Protein AF-A0A381TXN9-F1 (afdb_monomer_lite)

Foldseek 3Di:
DVVCCLVCLLVVCLVVVDPVSLCVNLVVLVVVLVCLVVVHPDVVNVVVVVVCVPDDDDDPVVVVVVCVVVVVVDDSVVVSVVSVVSSVVSVVCCVVPPRDD

InterPro domains:
  IPR021218 Protein of unknown function DUF2784 [PF10861] (2-97)

Structure (mmCIF, N/CA/C/O backbone):
data_AF-A0A381TXN9-F1
#
_entry.id   AF-A0A381TXN9-F1
#
loop_
_atom_site.group_PDB
_atom_site.id
_atom_site.type_symbol
_atom_site.label_atom_id
_atom_site.label_alt_id
_atom_site.label_comp_id
_atom_site.label_asym_id
_atom_site.label_entity_id
_atom_site.label_seq_id
_atom_site.pdbx_PDB_ins_code
_atom_site.Cartn_x
_atom_site.Cartn_y
_atom_site.Cartn_z
_atom_site.occupancy
_atom_site.B_iso_or_equiv
_atom_site.auth_seq_id
_atom_site.auth_comp_id
_atom_site.auth_asym_id
_atom_site.auth_atom_id
_atom_site.pdbx_PDB_model_num
ATOM 1 N N . MET A 1 1 ? 11.341 -2.466 3.323 1.00 54.06 1 MET A N 1
ATOM 2 C CA . MET A 1 1 ? 10.650 -2.207 4.615 1.00 54.06 1 MET A CA 1
ATOM 3 C C . MET A 1 1 ? 9.153 -1.921 4.446 1.00 54.06 1 MET A C 1
ATOM 5 O O . MET A 1 1 ? 8.384 -2.415 5.256 1.00 54.06 1 MET A O 1
ATOM 9 N N . ILE A 1 2 ? 8.707 -1.218 3.393 1.00 62.41 2 ILE A N 1
ATOM 10 C CA . ILE A 1 2 ? 7.273 -0.950 3.145 1.00 62.41 2 ILE A CA 1
ATOM 11 C C . ILE A 1 2 ? 6.445 -2.222 2.853 1.00 62.41 2 ILE A C 1
ATOM 13 O O . ILE A 1 2 ? 5.335 -2.356 3.352 1.00 62.41 2 ILE A O 1
ATOM 17 N N . VAL A 1 3 ? 6.982 -3.199 2.115 1.00 64.62 3 VAL A N 1
ATOM 18 C CA . VAL A 1 3 ? 6.261 -4.455 1.805 1.00 64.62 3 VAL A CA 1
ATOM 19 C C . VAL A 1 3 ? 5.874 -5.232 3.074 1.00 64.62 3 VAL A C 1
ATOM 21 O O . VAL A 1 3 ? 4.767 -5.756 3.180 1.00 64.62 3 VAL A O 1
ATOM 24 N N . LEU A 1 4 ? 6.751 -5.230 4.084 1.00 67.56 4 LEU A N 1
ATOM 25 C CA . LEU A 1 4 ? 6.479 -5.844 5.388 1.00 67.56 4 LEU A CA 1
ATOM 26 C C . LEU A 1 4 ? 5.298 -5.182 6.105 1.00 67.56 4 LEU A C 1
ATOM 28 O O . LEU A 1 4 ? 4.537 -5.879 6.765 1.00 67.56 4 LEU A O 1
ATOM 32 N N . PHE A 1 5 ? 5.105 -3.870 5.949 1.00 69.38 5 PHE A N 1
ATOM 33 C CA . PHE A 1 5 ? 3.949 -3.177 6.517 1.00 69.38 5 PHE A CA 1
ATOM 34 C C . PHE A 1 5 ? 2.630 -3.661 5.900 1.00 69.38 5 PHE A C 1
ATOM 36 O O . PHE A 1 5 ? 1.639 -3.784 6.612 1.00 69.38 5 PHE A O 1
ATOM 43 N N . PHE A 1 6 ? 2.607 -3.994 4.607 1.00 71.38 6 PHE A N 1
ATOM 44 C CA . PHE A 1 6 ? 1.398 -4.520 3.968 1.00 71.38 6 PHE A CA 1
ATOM 45 C C . PHE A 1 6 ? 1.101 -5.967 4.365 1.00 71.38 6 PHE A C 1
ATOM 47 O O . PHE A 1 6 ? -0.048 -6.292 4.640 1.00 71.38 6 PHE A O 1
ATOM 54 N N . ILE A 1 7 ? 2.125 -6.814 4.486 1.00 74.88 7 ILE A N 1
ATOM 55 C CA . ILE A 1 7 ? 1.937 -8.226 4.853 1.00 74.88 7 ILE A CA 1
ATOM 56 C C . ILE A 1 7 ? 1.669 -8.379 6.359 1.00 74.88 7 ILE A C 1
ATOM 58 O O . ILE A 1 7 ? 0.694 -9.007 6.767 1.00 74.88 7 ILE A O 1
ATOM 62 N N . ALA A 1 8 ? 2.520 -7.796 7.205 1.00 78.06 8 ALA A N 1
ATOM 63 C CA . ALA A 1 8 ? 2.437 -7.950 8.658 1.00 78.06 8 ALA A CA 1
ATOM 64 C C . ALA A 1 8 ? 1.460 -6.962 9.315 1.00 78.06 8 ALA A C 1
ATOM 66 O O . ALA A 1 8 ? 0.971 -7.222 10.417 1.00 78.06 8 ALA A O 1
ATOM 67 N N . GLY A 1 9 ? 1.142 -5.844 8.651 1.00 76.06 9 GLY A N 1
ATOM 68 C CA . GLY A 1 9 ? 0.234 -4.826 9.182 1.00 76.06 9 GLY A CA 1
ATOM 69 C C . GLY A 1 9 ? -1.172 -5.356 9.441 1.00 76.06 9 GLY A C 1
ATOM 70 O O . GLY A 1 9 ? -1.796 -4.952 10.416 1.00 76.06 9 GLY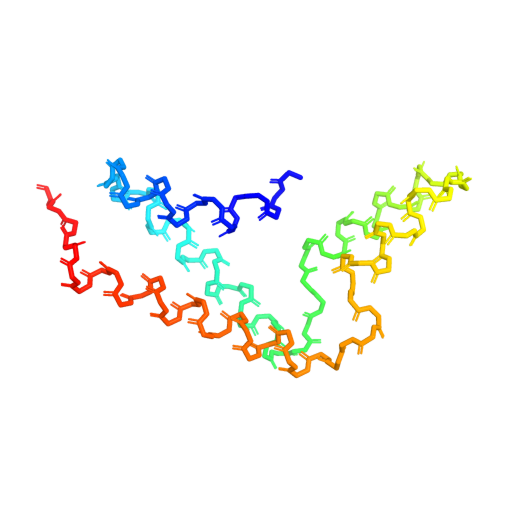 A O 1
ATOM 71 N N . PHE A 1 10 ? -1.650 -6.331 8.669 1.00 79.94 10 PHE A N 1
ATOM 72 C CA . PHE A 1 10 ? -2.945 -6.950 8.944 1.00 79.94 10 PHE A CA 1
ATOM 73 C C . PHE A 1 10 ? -2.971 -7.671 10.304 1.00 79.94 10 PHE A C 1
ATOM 75 O O . PHE A 1 10 ? -3.842 -7.406 11.133 1.00 79.94 10 PHE A O 1
ATOM 82 N N . PHE A 1 11 ? -1.978 -8.523 10.571 1.00 80.88 11 PHE A N 1
ATOM 83 C CA . PHE A 1 11 ? -1.884 -9.283 11.822 1.00 80.88 11 PHE A CA 1
ATOM 84 C C . PHE A 1 11 ? -1.674 -8.375 13.037 1.00 80.88 11 PHE A C 1
ATOM 86 O O . PHE A 1 11 ? -2.337 -8.542 14.062 1.00 80.88 11 PHE A O 1
ATOM 93 N N . ILE A 1 12 ? -0.797 -7.374 12.912 1.00 80.12 12 ILE A N 1
ATOM 94 C CA . ILE A 1 12 ? -0.530 -6.399 13.979 1.00 80.12 12 ILE A CA 1
ATOM 95 C C . ILE A 1 12 ? -1.772 -5.540 14.238 1.00 80.12 12 ILE A C 1
ATOM 97 O O . ILE A 1 12 ? -2.148 -5.325 15.389 1.00 80.12 12 ILE A O 1
ATOM 101 N N . GLY A 1 13 ? -2.448 -5.095 13.176 1.00 74.19 13 GLY A N 1
ATOM 102 C CA . GLY A 1 13 ? -3.677 -4.313 13.270 1.00 74.19 13 GLY A CA 1
ATOM 103 C C . GLY A 1 13 ? -4.811 -5.079 13.944 1.00 74.19 13 GLY A C 1
ATOM 104 O O . GLY A 1 13 ? -5.567 -4.480 14.704 1.00 74.19 13 GLY A O 1
ATOM 105 N N . LEU A 1 14 ? -4.896 -6.393 13.729 1.00 75.00 14 LEU A N 1
ATOM 106 C CA . LEU A 1 14 ? -5.871 -7.252 14.396 1.00 75.00 14 LEU A CA 1
ATOM 107 C C . LEU A 1 14 ? -5.500 -7.520 15.864 1.00 75.00 14 LEU A C 1
ATOM 109 O O . LEU A 1 14 ? -6.372 -7.466 16.724 1.00 75.00 14 LEU A O 1
ATOM 113 N N . SER A 1 15 ? -4.217 -7.748 16.168 1.00 79.62 15 SER A N 1
ATOM 114 C CA . SER A 1 15 ? -3.749 -8.046 17.531 1.00 79.62 15 SER A CA 1
ATOM 115 C C . SER A 1 15 ? -3.779 -6.835 18.466 1.00 79.62 15 SER A C 1
ATOM 117 O O . SER A 1 15 ? -4.109 -6.987 19.637 1.00 79.62 15 SER A O 1
ATOM 119 N N . TRP A 1 16 ? -3.401 -5.648 17.982 1.00 75.06 16 TRP A N 1
ATOM 120 C CA . TRP A 1 16 ? -3.362 -4.421 18.791 1.00 75.06 16 TRP A CA 1
ATOM 121 C C . TRP A 1 16 ? -4.675 -3.626 18.725 1.00 75.06 16 TRP A C 1
ATOM 123 O O . TRP A 1 16 ? -4.888 -2.731 19.539 1.00 75.06 16 TRP A O 1
ATOM 133 N N . ASN A 1 17 ? -5.529 -3.928 17.736 1.00 75.38 17 ASN A N 1
ATOM 134 C CA . ASN A 1 17 ? -6.827 -3.308 17.445 1.00 75.38 17 ASN A CA 1
ATOM 135 C C . ASN A 1 17 ? -6.862 -1.769 17.542 1.00 75.38 17 ASN A C 1
ATOM 137 O O . ASN A 1 17 ? -7.873 -1.175 17.914 1.00 75.38 17 ASN A O 1
ATOM 141 N N . GLN A 1 18 ? -5.757 -1.103 17.201 1.00 80.81 18 GLN A N 1
ATOM 142 C CA . GLN A 1 18 ? -5.676 0.353 17.246 1.00 80.81 18 GLN A CA 1
ATOM 143 C C . GLN A 1 18 ? -6.425 0.966 16.047 1.00 80.81 18 GLN A C 1
ATOM 145 O O . GLN A 1 18 ? -6.045 0.684 14.903 1.00 80.81 18 GLN A O 1
ATOM 150 N N . PRO A 1 19 ? -7.441 1.833 16.267 1.00 79.62 19 PRO A N 1
ATOM 151 C CA . PRO A 1 19 ? -8.262 2.425 15.205 1.00 79.62 19 PRO A CA 1
ATOM 152 C C . PRO A 1 19 ? -7.420 3.071 14.111 1.00 79.62 19 PRO A C 1
ATOM 154 O O . PRO A 1 19 ? -7.546 2.735 12.935 1.00 79.62 19 PRO A O 1
ATOM 157 N N . MET A 1 20 ? -6.530 3.979 14.519 1.00 82.75 20 MET A N 1
ATOM 158 C CA . MET A 1 20 ? -5.701 4.762 13.605 1.00 82.75 20 MET A CA 1
ATOM 159 C C . MET A 1 20 ? -4.853 3.867 12.705 1.00 82.75 20 MET A C 1
ATOM 161 O O . MET A 1 20 ? -4.807 4.073 11.496 1.00 82.75 20 MET A O 1
ATOM 165 N N . PHE A 1 21 ? -4.232 2.835 13.277 1.00 81.69 21 PHE A N 1
ATOM 166 C CA . PHE A 1 21 ? -3.376 1.926 12.525 1.00 81.69 21 PHE A CA 1
ATOM 167 C C . PHE A 1 21 ? -4.167 1.144 11.471 1.00 81.69 21 PHE A C 1
ATOM 169 O O . PHE A 1 21 ? -3.733 1.047 10.325 1.00 81.69 21 PHE A O 1
ATOM 176 N N . ARG A 1 22 ? -5.358 0.642 11.825 1.00 82.56 22 ARG A N 1
ATOM 177 C CA . ARG A 1 22 ? -6.217 -0.099 10.890 1.00 82.56 22 ARG A CA 1
ATOM 178 C C . ARG A 1 22 ? -6.723 0.787 9.754 1.00 82.56 22 ARG A C 1
ATOM 180 O O . ARG A 1 22 ? -6.696 0.344 8.609 1.00 82.56 22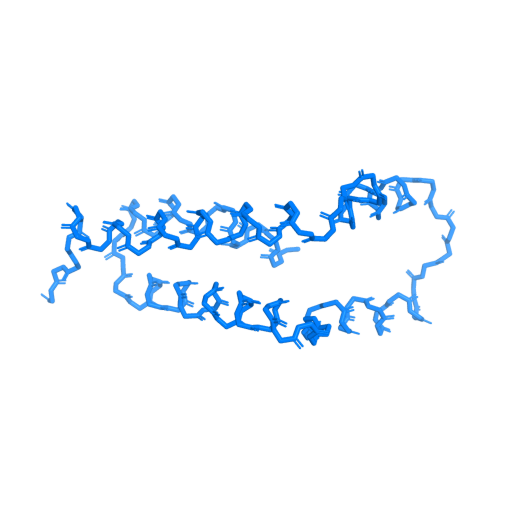 ARG A O 1
ATOM 187 N N . TYR A 1 23 ? -7.130 2.027 10.036 1.00 84.75 23 TYR A N 1
ATOM 188 C CA . TYR A 1 23 ? -7.553 2.967 8.991 1.00 84.75 23 TYR A CA 1
ATOM 189 C C . TYR A 1 23 ? -6.403 3.369 8.068 1.00 84.75 23 TYR A C 1
ATOM 191 O O . TYR A 1 23 ? -6.578 3.356 6.853 1.00 84.75 23 TYR A O 1
ATOM 199 N N . ILE A 1 24 ? -5.221 3.672 8.617 1.00 86.00 24 ILE A N 1
ATOM 200 C CA . ILE A 1 24 ? -4.039 4.017 7.815 1.00 86.00 24 ILE A CA 1
ATOM 201 C C . ILE A 1 24 ? -3.634 2.833 6.933 1.00 86.00 24 ILE A C 1
ATOM 203 O O . ILE A 1 24 ? -3.409 3.011 5.737 1.00 86.00 24 ILE A O 1
ATOM 207 N N . HIS A 1 25 ? -3.585 1.62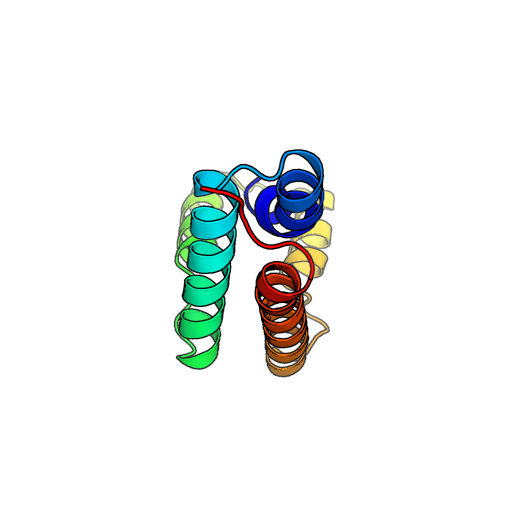2 7.489 1.00 85.25 25 HIS A N 1
ATOM 208 C CA . HIS A 1 25 ? -3.254 0.412 6.740 1.00 85.25 25 HIS A CA 1
ATOM 209 C C . HIS A 1 25 ? -4.263 0.137 5.615 1.00 85.25 25 HIS A C 1
ATOM 211 O O . HIS A 1 25 ? -3.865 -0.007 4.459 1.00 85.25 25 HIS A O 1
ATOM 217 N N . ALA A 1 26 ? -5.565 0.145 5.924 1.00 86.00 26 ALA A N 1
ATOM 218 C CA . ALA A 1 26 ? -6.621 -0.074 4.937 1.00 86.00 26 ALA A CA 1
ATOM 219 C C . ALA A 1 26 ? -6.652 1.022 3.858 1.00 86.00 26 ALA A C 1
ATOM 221 O O . ALA A 1 26 ? -6.779 0.711 2.676 1.00 86.00 26 ALA A O 1
ATOM 222 N N . GLY A 1 27 ? -6.480 2.291 4.239 1.00 86.50 27 GLY A N 1
ATOM 223 C CA . GLY A 1 27 ? -6.415 3.418 3.308 1.00 86.50 27 GLY A CA 1
ATOM 224 C C . GLY A 1 27 ? -5.208 3.335 2.375 1.00 86.50 27 GLY A C 1
ATOM 225 O O . GLY A 1 27 ? -5.341 3.541 1.171 1.00 86.50 27 GLY A O 1
ATOM 226 N N . SER A 1 28 ? -4.046 2.952 2.908 1.00 83.19 28 SER A N 1
ATOM 227 C CA . SER A 1 28 ? -2.824 2.767 2.118 1.00 83.19 28 SER A CA 1
ATOM 228 C C . SER A 1 28 ? -2.983 1.622 1.116 1.00 83.19 28 SER A C 1
ATOM 230 O O . SER A 1 28 ? -2.630 1.766 -0.053 1.00 83.19 28 SER A O 1
ATOM 232 N N . LEU A 1 29 ? -3.567 0.501 1.554 1.00 84.25 29 LEU A N 1
ATOM 233 C CA . LEU A 1 29 ? -3.831 -0.656 0.700 1.00 84.25 29 LEU A CA 1
ATOM 234 C C . LEU A 1 29 ? -4.869 -0.331 -0.386 1.00 84.25 29 LEU A C 1
ATOM 236 O O . LEU A 1 29 ? -4.680 -0.681 -1.550 1.00 84.25 29 LEU A O 1
ATOM 240 N N . GLY A 1 30 ? -5.930 0.401 -0.039 1.00 85.75 30 GLY A N 1
ATOM 241 C CA . GLY A 1 30 ? -6.928 0.881 -0.994 1.00 85.75 30 GLY A CA 1
ATOM 242 C C . GLY A 1 30 ? -6.339 1.834 -2.036 1.00 85.75 30 GLY A C 1
ATOM 243 O O . GLY A 1 30 ? -6.607 1.679 -3.225 1.00 85.75 30 GLY A O 1
ATOM 244 N N . GLY A 1 31 ? -5.476 2.765 -1.619 1.00 83.00 31 GLY A N 1
ATOM 245 C CA . GLY A 1 31 ? -4.775 3.678 -2.525 1.00 83.00 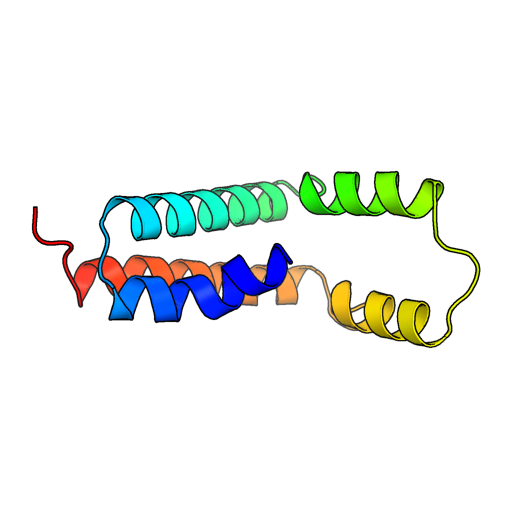31 GLY A CA 1
ATOM 246 C C . GLY A 1 31 ? -3.869 2.951 -3.521 1.00 83.00 31 GLY A C 1
ATOM 247 O O . GLY A 1 31 ? -3.920 3.233 -4.716 1.00 83.00 31 GLY A O 1
ATOM 248 N N . ILE A 1 32 ? -3.094 1.965 -3.058 1.00 79.56 32 ILE A N 1
ATOM 249 C CA . ILE A 1 32 ? -2.268 1.119 -3.936 1.00 79.56 32 ILE A CA 1
ATOM 250 C C . ILE A 1 32 ? -3.143 0.337 -4.913 1.00 79.56 32 ILE A C 1
ATOM 252 O O . ILE A 1 32 ? -2.862 0.322 -6.108 1.00 79.56 32 ILE A O 1
ATOM 256 N N . THR A 1 33 ? -4.237 -0.254 -4.431 1.00 82.31 33 THR A N 1
ATOM 257 C CA . THR A 1 33 ? -5.182 -0.994 -5.278 1.00 82.31 33 THR A CA 1
ATOM 258 C C . THR A 1 33 ? -5.747 -0.107 -6.386 1.00 82.31 33 THR A C 1
ATOM 260 O O . THR A 1 33 ? -5.782 -0.517 -7.544 1.00 82.31 33 THR A O 1
ATOM 263 N N . LEU A 1 34 ? -6.133 1.129 -6.057 1.00 81.62 34 LEU A N 1
ATOM 264 C CA . LEU A 1 34 ? -6.628 2.104 -7.027 1.00 81.62 34 LEU A CA 1
ATOM 265 C C . LEU A 1 34 ? -5.568 2.429 -8.089 1.00 81.62 34 LEU A C 1
ATOM 267 O O . LEU A 1 34 ? -5.871 2.421 -9.278 1.00 81.62 34 LEU A O 1
ATOM 271 N N . LEU A 1 35 ? -4.323 2.671 -7.675 1.00 77.50 35 LEU A N 1
ATOM 272 C CA . LEU A 1 35 ? -3.213 2.949 -8.592 1.00 77.50 35 LEU A CA 1
ATOM 273 C C . LEU A 1 35 ? -2.943 1.768 -9.536 1.00 77.50 35 LEU A C 1
ATOM 275 O O . LEU A 1 35 ? -2.776 1.976 -10.738 1.00 77.50 35 LEU A O 1
ATOM 279 N N . MET A 1 36 ? -2.996 0.535 -9.018 1.00 73.50 36 MET A N 1
ATOM 280 C CA . MET A 1 36 ? -2.858 -0.682 -9.824 1.00 73.50 36 MET A CA 1
ATOM 281 C C . MET A 1 36 ? -3.991 -0.830 -10.849 1.00 73.50 36 MET A C 1
ATOM 283 O O . MET A 1 36 ? -3.725 -1.174 -12.001 1.00 73.50 36 MET A O 1
ATOM 287 N N . ILE A 1 37 ? -5.240 -0.531 -10.465 1.00 75.06 37 ILE A N 1
ATOM 288 C CA . ILE A 1 37 ? -6.398 -0.528 -11.379 1.00 75.06 37 ILE A CA 1
ATOM 289 C C . ILE A 1 37 ? -6.226 0.536 -12.467 1.00 75.06 37 ILE A C 1
ATOM 291 O O . ILE A 1 37 ? -6.462 0.259 -13.641 1.00 75.06 37 ILE A O 1
ATOM 295 N N . LEU A 1 38 ? -5.764 1.732 -12.094 1.00 76.50 38 LEU A N 1
ATOM 296 C CA . LEU A 1 38 ? -5.499 2.835 -13.020 1.00 76.50 38 LEU A CA 1
ATOM 297 C C . LEU A 1 38 ? -4.271 2.592 -13.914 1.00 76.50 38 LEU A C 1
ATOM 299 O O . LEU A 1 38 ? -3.966 3.438 -14.751 1.00 76.50 38 LEU A O 1
ATOM 303 N N . ARG A 1 39 ? -3.569 1.455 -13.758 1.00 67.94 39 ARG A N 1
ATOM 304 C CA . ARG A 1 39 ? -2.307 1.127 -14.448 1.00 67.94 39 ARG A CA 1
ATOM 305 C C . ARG A 1 39 ? -1.234 2.212 -14.271 1.00 67.94 39 ARG A C 1
ATOM 307 O O . ARG A 1 39 ? -0.302 2.298 -15.068 1.00 67.94 39 ARG A O 1
ATOM 314 N N . ILE A 1 40 ? -1.352 3.025 -13.222 1.00 67.31 40 ILE A N 1
ATOM 315 C CA . ILE A 1 40 ? -0.365 4.041 -12.864 1.00 67.31 40 ILE A CA 1
ATOM 316 C C . ILE A 1 40 ? 0.721 3.331 -12.051 1.00 67.31 40 ILE A C 1
ATOM 318 O O . ILE A 1 40 ? 0.385 2.607 -11.109 1.00 67.31 40 ILE A O 1
ATOM 322 N N . PRO A 1 41 ? 2.014 3.509 -12.382 1.00 63.72 41 PRO A N 1
ATOM 323 C CA . PRO A 1 41 ? 3.082 2.928 -11.585 1.00 63.72 41 PRO A CA 1
ATOM 324 C C . PRO A 1 41 ? 2.960 3.426 -10.145 1.00 63.72 41 PRO A C 1
ATOM 326 O O . PRO A 1 41 ? 2.832 4.626 -9.895 1.00 63.72 41 PRO A O 1
ATOM 329 N N . CYS A 1 42 ? 2.970 2.496 -9.189 1.00 64.88 42 CYS A N 1
ATOM 330 C CA . CYS A 1 42 ? 2.867 2.844 -7.780 1.00 64.88 42 CYS A CA 1
ATOM 331 C C . CYS A 1 42 ? 3.983 3.845 -7.420 1.00 64.88 42 CYS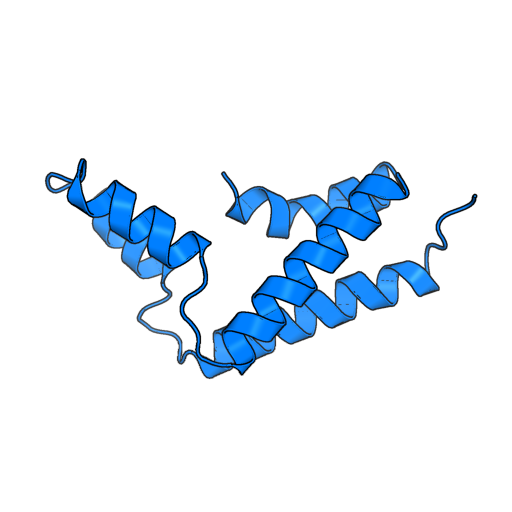 A C 1
ATOM 333 O O . CYS A 1 42 ? 5.126 3.659 -7.843 1.00 64.88 42 CYS A O 1
ATOM 335 N N . PRO A 1 43 ? 3.711 4.872 -6.594 1.00 59.75 43 PRO A N 1
ATOM 336 C CA . PRO A 1 43 ? 4.730 5.836 -6.176 1.00 59.75 43 PRO A CA 1
ATOM 337 C C . PRO A 1 43 ? 5.901 5.144 -5.468 1.00 59.75 43 PRO A C 1
ATOM 339 O O . PRO A 1 43 ? 7.025 5.627 -5.518 1.00 59.75 43 PRO A O 1
ATOM 342 N N . LEU A 1 44 ? 5.652 3.974 -4.867 1.00 62.03 44 LEU A N 1
ATOM 343 C CA . LEU A 1 44 ? 6.679 3.115 -4.288 1.00 62.03 44 LEU A CA 1
ATOM 344 C C . LEU A 1 44 ? 7.618 2.512 -5.343 1.00 62.03 44 LEU A C 1
ATOM 346 O O . LEU A 1 44 ? 8.821 2.475 -5.124 1.00 62.03 44 LEU A O 1
ATOM 350 N N . THR A 1 45 ? 7.078 2.093 -6.488 1.00 63.25 45 THR A N 1
ATOM 351 C CA . THR A 1 45 ? 7.857 1.595 -7.628 1.00 63.25 45 THR A CA 1
ATOM 352 C C . THR A 1 45 ? 8.695 2.716 -8.231 1.00 63.25 45 THR A C 1
ATOM 354 O O . THR A 1 45 ? 9.877 2.524 -8.473 1.00 63.25 45 THR A O 1
ATOM 357 N N . LEU A 1 46 ? 8.125 3.917 -8.384 1.00 63.56 46 LEU A N 1
ATOM 358 C CA . LEU A 1 46 ? 8.874 5.095 -8.838 1.00 63.56 46 LEU A CA 1
ATOM 359 C C . LEU A 1 46 ? 9.986 5.491 -7.855 1.00 63.56 46 LEU A C 1
ATOM 361 O O . LEU A 1 46 ? 11.071 5.880 -8.280 1.00 63.56 46 LEU A O 1
ATOM 365 N N . LEU A 1 47 ? 9.737 5.380 -6.548 1.00 61.62 47 LEU A N 1
ATOM 366 C CA . LEU A 1 47 ? 10.740 5.660 -5.524 1.00 61.62 47 LEU A CA 1
ATOM 367 C C . LEU A 1 47 ? 11.860 4.610 -5.520 1.00 61.62 47 LEU A C 1
ATOM 369 O O . LEU A 1 47 ? 13.030 4.976 -5.433 1.00 61.62 47 LEU A O 1
ATOM 373 N N . GLU A 1 48 ? 11.527 3.322 -5.640 1.00 62.75 48 GLU A N 1
ATOM 374 C CA . GLU A 1 48 ? 12.519 2.247 -5.785 1.00 62.75 48 GLU A CA 1
ATOM 375 C C . GLU A 1 48 ? 13.344 2.400 -7.065 1.00 62.75 48 GLU A C 1
ATOM 377 O O . GLU A 1 48 ? 14.561 2.250 -7.014 1.00 62.75 48 GLU A O 1
ATOM 382 N N . GLU A 1 49 ? 12.720 2.758 -8.188 1.00 64.19 49 GLU A N 1
ATOM 383 C CA . GLU A 1 49 ? 13.386 3.058 -9.461 1.00 64.19 49 GLU A CA 1
ATOM 384 C C . GLU A 1 49 ? 14.354 4.250 -9.318 1.00 64.19 49 GLU A C 1
ATOM 386 O O . GLU A 1 49 ? 15.501 4.196 -9.767 1.00 64.19 49 GLU A O 1
ATOM 391 N N . ALA A 1 50 ? 13.935 5.309 -8.617 1.00 63.44 50 ALA A N 1
ATOM 392 C CA . ALA A 1 50 ? 14.768 6.481 -8.350 1.00 63.44 50 ALA A CA 1
ATOM 393 C C . ALA A 1 50 ? 15.962 6.164 -7.429 1.00 63.44 50 ALA A C 1
ATOM 395 O O . ALA A 1 50 ? 17.068 6.649 -7.668 1.00 63.44 50 ALA A O 1
ATOM 396 N N . LEU A 1 51 ? 15.765 5.319 -6.409 1.00 60.78 51 LEU A N 1
ATOM 397 C CA . LEU A 1 51 ? 16.833 4.808 -5.539 1.00 60.78 51 LEU A CA 1
ATOM 398 C C . LEU A 1 51 ? 17.768 3.844 -6.293 1.00 60.78 51 LEU A C 1
ATOM 400 O O . LEU A 1 51 ? 18.978 3.850 -6.064 1.00 60.78 51 LEU A O 1
ATOM 404 N N . ARG A 1 52 ? 17.230 3.051 -7.231 1.00 59.03 52 ARG A N 1
ATOM 405 C CA . ARG A 1 52 ? 17.982 2.116 -8.082 1.00 59.03 52 ARG A CA 1
ATOM 406 C C . ARG A 1 52 ? 18.988 2.831 -8.973 1.00 59.03 52 ARG A C 1
ATOM 408 O O . ARG A 1 52 ? 20.118 2.364 -9.080 1.00 59.03 52 ARG A O 1
ATOM 415 N N . ASN A 1 53 ? 18.615 3.980 -9.535 1.00 56.16 53 ASN A N 1
ATOM 416 C CA . ASN A 1 53 ? 19.507 4.791 -10.370 1.00 56.16 53 ASN A CA 1
ATOM 417 C C . ASN A 1 53 ? 20.721 5.366 -9.618 1.00 56.16 53 ASN A C 1
ATOM 419 O O . ASN A 1 53 ? 21.640 5.860 -10.263 1.00 56.16 53 ASN A O 1
ATOM 423 N N . GLN A 1 54 ? 20.744 5.310 -8.282 1.00 54.94 54 GLN A N 1
ATOM 424 C CA . GLN A 1 54 ? 21.848 5.847 -7.482 1.00 54.94 54 GLN A CA 1
ATOM 425 C C . GLN A 1 54 ? 22.699 4.788 -6.764 1.00 54.94 54 GLN A C 1
ATOM 427 O O . GLN A 1 54 ? 23.764 5.135 -6.259 1.00 54.94 54 GLN A O 1
ATOM 432 N N . SER A 1 55 ? 22.280 3.518 -6.662 1.00 51.69 55 SER A N 1
ATOM 433 C CA . SER A 1 55 ? 22.990 2.536 -5.811 1.00 51.69 55 SER A CA 1
ATOM 434 C C . SER A 1 55 ? 22.706 1.062 -6.127 1.00 51.69 55 SER A C 1
ATOM 436 O O . SER A 1 55 ? 22.372 0.290 -5.230 1.00 51.69 55 SER A O 1
ATOM 438 N N . TYR A 1 56 ? 22.865 0.622 -7.377 1.00 53.38 56 TYR A N 1
ATOM 439 C CA . TYR A 1 56 ? 22.868 -0.817 -7.671 1.00 53.38 56 TYR A CA 1
ATOM 440 C C . TYR A 1 56 ? 23.975 -1.226 -8.646 1.00 53.38 56 TYR A C 1
ATOM 442 O O . TYR A 1 56 ? 23.736 -1.560 -9.802 1.00 53.38 56 TYR A O 1
ATOM 450 N N . GLU A 1 57 ? 25.204 -1.280 -8.134 1.00 46.03 57 GLU A N 1
ATOM 451 C CA . GLU A 1 57 ? 26.261 -2.096 -8.732 1.00 46.03 57 GLU A CA 1
ATOM 452 C C . GLU A 1 57 ? 26.006 -3.583 -8.403 1.00 46.03 57 GLU A C 1
ATOM 454 O O . GLU A 1 57 ? 26.309 -4.077 -7.321 1.00 46.03 57 GLU A O 1
ATOM 459 N N . GLY A 1 58 ? 25.358 -4.294 -9.331 1.00 50.84 58 GLY A N 1
ATOM 460 C CA . GLY A 1 58 ? 25.646 -5.700 -9.654 1.00 50.84 58 GLY A CA 1
ATOM 461 C C . GLY A 1 58 ? 25.719 -6.757 -8.537 1.00 50.84 58 GLY A C 1
ATOM 462 O O . GLY A 1 58 ? 26.659 -7.547 -8.526 1.00 50.84 58 GLY A O 1
ATOM 463 N N . SER A 1 59 ? 24.722 -6.873 -7.653 1.00 55.53 59 SER A N 1
ATOM 464 C CA . SER A 1 59 ? 24.603 -8.040 -6.757 1.00 55.53 59 SER A CA 1
ATOM 465 C C . SER A 1 59 ? 23.665 -9.108 -7.341 1.00 55.53 59 SER A C 1
ATOM 467 O O . SER A 1 59 ? 22.498 -8.843 -7.639 1.00 55.53 59 SER A O 1
ATOM 469 N N . PHE A 1 60 ? 24.153 -10.348 -7.476 1.00 51.34 60 PHE A N 1
ATOM 470 C CA . PHE A 1 60 ? 23.356 -11.514 -7.897 1.00 51.34 60 PHE A CA 1
ATOM 471 C C . PHE A 1 60 ? 22.097 -11.672 -7.031 1.00 51.34 60 PHE A C 1
ATOM 473 O O . PHE A 1 60 ? 21.000 -11.868 -7.551 1.00 51.34 60 PHE A O 1
ATOM 480 N N . LEU A 1 61 ? 22.227 -11.479 -5.715 1.00 50.41 61 LEU A N 1
ATOM 481 C CA . LEU A 1 61 ? 21.109 -11.543 -4.775 1.00 50.41 61 LEU A CA 1
ATOM 482 C C . LEU A 1 61 ? 20.062 -10.462 -5.065 1.00 50.41 61 LEU A C 1
ATOM 484 O O . LEU A 1 61 ? 18.871 -10.738 -5.008 1.00 50.41 61 LEU A O 1
ATOM 488 N N . ALA A 1 62 ? 20.496 -9.258 -5.437 1.00 54.84 62 ALA A N 1
ATOM 489 C CA . ALA A 1 62 ? 19.595 -8.176 -5.808 1.00 54.84 62 ALA A CA 1
ATOM 490 C C . ALA A 1 62 ? 18.835 -8.461 -7.104 1.00 54.84 62 ALA A C 1
ATOM 492 O O . ALA A 1 62 ? 17.665 -8.116 -7.211 1.00 54.84 62 ALA A O 1
ATOM 493 N N . THR A 1 63 ? 19.472 -9.137 -8.061 1.00 55.47 63 THR A N 1
ATOM 494 C CA . THR A 1 63 ? 18.837 -9.523 -9.330 1.00 55.47 63 THR A CA 1
ATOM 495 C C . THR A 1 63 ? 17.748 -10.572 -9.096 1.00 55.47 63 THR A C 1
ATOM 497 O O . THR A 1 63 ? 16.630 -10.422 -9.583 1.00 55.47 63 THR A O 1
ATOM 500 N N . TRP A 1 64 ? 18.025 -11.597 -8.283 1.00 54.09 64 TRP A N 1
ATOM 501 C CA . TRP A 1 64 ? 17.019 -12.595 -7.898 1.00 54.09 64 TRP A CA 1
ATOM 502 C C . TRP A 1 64 ? 15.916 -12.009 -7.021 1.00 54.09 64 TRP A C 1
ATOM 504 O O . TRP A 1 64 ? 14.745 -12.312 -7.227 1.00 54.09 64 TRP A O 1
ATOM 514 N N . LEU A 1 65 ? 16.270 -11.132 -6.082 1.00 54.41 65 LEU A N 1
ATOM 515 C CA . LEU A 1 65 ? 15.309 -10.448 -5.227 1.00 54.41 65 LEU A CA 1
ATOM 516 C C . LEU A 1 65 ? 14.389 -9.537 -6.043 1.00 54.41 65 LEU A C 1
ATOM 518 O O . LEU A 1 65 ? 13.194 -9.525 -5.790 1.00 54.41 65 LEU A O 1
ATOM 522 N N . ASN A 1 66 ? 14.918 -8.832 -7.044 1.00 56.62 66 ASN A N 1
ATOM 523 C CA . ASN A 1 66 ? 14.145 -8.008 -7.971 1.00 56.62 66 ASN A CA 1
ATOM 524 C C . ASN A 1 66 ? 13.197 -8.881 -8.809 1.00 56.62 66 ASN A C 1
ATOM 526 O O . ASN A 1 66 ? 11.996 -8.645 -8.846 1.00 56.62 66 ASN A O 1
ATOM 530 N N . ARG A 1 67 ? 13.698 -9.991 -9.352 1.00 58.25 67 ARG A N 1
ATOM 531 C CA . ARG A 1 67 ? 12.893 -10.951 -10.117 1.00 58.25 67 ARG A CA 1
ATOM 532 C C . ARG A 1 67 ? 11.746 -11.573 -9.314 1.00 58.25 67 ARG A C 1
ATOM 534 O O . ARG A 1 67 ? 10.678 -11.840 -9.860 1.00 58.25 67 ARG A O 1
ATOM 541 N N . ILE A 1 68 ? 11.968 -11.787 -8.017 1.00 58.62 68 ILE A N 1
ATOM 542 C CA . ILE A 1 68 ? 10.957 -12.257 -7.063 1.00 58.62 68 ILE A CA 1
ATOM 543 C C . ILE A 1 68 ? 10.004 -11.121 -6.661 1.00 58.62 68 ILE A C 1
ATOM 545 O O . ILE A 1 68 ? 8.802 -11.348 -6.607 1.00 58.62 68 ILE A O 1
ATOM 549 N N . LEU A 1 69 ? 10.509 -9.908 -6.407 1.00 57.81 69 LEU A N 1
ATOM 550 C CA . LEU A 1 69 ? 9.720 -8.735 -5.995 1.00 57.81 69 LEU A CA 1
ATOM 551 C C . LEU A 1 69 ? 8.769 -8.254 -7.087 1.00 57.81 69 LEU A C 1
ATOM 553 O O . LEU A 1 69 ? 7.609 -7.969 -6.809 1.00 57.81 69 LEU A O 1
ATOM 557 N N . TYR A 1 70 ? 9.258 -8.181 -8.321 1.00 58.06 70 TYR A N 1
ATOM 558 C CA . TYR A 1 70 ? 8.467 -7.791 -9.483 1.00 58.06 70 TYR A CA 1
ATOM 559 C C . TYR A 1 70 ? 7.700 -8.966 -10.075 1.00 58.06 70 TYR A C 1
ATOM 561 O O . TYR A 1 70 ? 6.980 -8.767 -11.049 1.00 58.06 70 TYR A O 1
ATOM 569 N N . LEU A 1 71 ? 7.856 -10.161 -9.480 1.00 58.56 71 LEU A N 1
ATOM 570 C CA . LEU A 1 71 ? 7.297 -11.423 -9.941 1.00 58.56 71 LEU A CA 1
ATOM 571 C C . LEU A 1 71 ? 7.286 -11.460 -11.472 1.00 58.56 71 LEU A C 1
ATOM 573 O O . LEU A 1 71 ? 6.227 -11.535 -12.077 1.00 58.56 71 LEU A O 1
ATOM 577 N N . GLU A 1 72 ? 8.457 -11.368 -12.105 1.00 55.34 72 GLU A N 1
ATOM 578 C CA . GLU A 1 72 ? 8.583 -11.247 -13.574 1.00 55.34 72 GLU A CA 1
ATOM 579 C C . GLU A 1 72 ? 7.862 -12.382 -14.337 1.00 55.34 72 GLU A C 1
ATOM 581 O O . GLU A 1 72 ? 7.553 -12.267 -15.518 1.00 55.34 72 GLU A O 1
ATOM 586 N N . TRP A 1 73 ? 7.593 -13.487 -13.636 1.00 52.38 73 TRP A N 1
ATOM 587 C CA . TRP A 1 73 ? 6.878 -14.676 -14.096 1.00 52.38 73 TRP A CA 1
ATOM 588 C C . TRP A 1 73 ? 5.351 -14.608 -13.924 1.00 52.38 73 TRP A C 1
ATOM 590 O O . TRP A 1 73 ? 4.643 -15.473 -14.434 1.00 52.38 73 TRP A O 1
ATOM 600 N N . PHE A 1 74 ? 4.838 -13.644 -13.160 1.00 56.34 74 PHE A N 1
ATOM 601 C CA . PHE A 1 74 ? 3.414 -13.443 -12.917 1.00 56.34 74 PHE A CA 1
ATOM 602 C C . PHE A 1 74 ? 2.875 -12.344 -13.817 1.00 56.34 74 PHE A C 1
ATOM 604 O O . PHE A 1 74 ? 3.399 -11.234 -13.880 1.00 56.34 74 PHE A O 1
ATOM 611 N N . ASP A 1 75 ? 1.743 -12.636 -14.445 1.00 66.81 75 ASP A N 1
ATOM 612 C CA . ASP A 1 75 ? 1.004 -11.616 -15.166 1.00 66.81 75 ASP A CA 1
ATOM 613 C C . ASP A 1 75 ? 0.507 -10.531 -14.179 1.00 66.81 75 ASP A C 1
ATOM 615 O O . ASP A 1 75 ? -0.009 -10.872 -13.104 1.00 66.81 75 ASP A O 1
ATOM 619 N N . PRO A 1 76 ? 0.612 -9.232 -14.522 1.00 66.31 76 PRO A N 1
ATOM 620 C CA . PRO A 1 76 ? 0.161 -8.124 -13.677 1.00 66.31 76 PRO A CA 1
ATOM 621 C C . PRO A 1 76 ? -1.284 -8.264 -13.177 1.00 66.31 76 PRO A C 1
ATOM 623 O O . PRO A 1 76 ? -1.621 -7.755 -12.105 1.00 66.31 76 PRO A O 1
ATOM 626 N N . LEU A 1 77 ? -2.145 -8.968 -13.923 1.00 71.00 77 LEU A N 1
ATOM 627 C CA . LEU A 1 77 ? -3.516 -9.263 -13.511 1.00 71.00 77 LEU A CA 1
ATOM 628 C C . LEU A 1 77 ? -3.570 -10.156 -12.271 1.00 71.00 77 LEU A C 1
ATOM 630 O O . LEU A 1 77 ? -4.410 -9.931 -11.406 1.00 71.00 77 LEU A O 1
ATOM 634 N N . HIS A 1 78 ? -2.675 -11.133 -12.137 1.00 75.25 78 HIS A N 1
ATOM 635 C CA . HIS A 1 78 ? -2.654 -12.019 -10.972 1.00 75.25 78 HIS A CA 1
ATOM 636 C C . HIS A 1 78 ? -2.238 -11.260 -9.714 1.00 75.25 78 HIS A C 1
ATOM 638 O O . HIS A 1 78 ? -2.845 -11.437 -8.659 1.00 75.25 78 HIS A O 1
ATOM 644 N N . VAL A 1 79 ? -1.255 -10.363 -9.832 1.00 75.50 79 VAL A N 1
ATOM 645 C CA . VAL A 1 79 ? -0.834 -9.498 -8.720 1.00 75.50 79 VAL A CA 1
ATOM 646 C C . VAL A 1 79 ? -1.982 -8.576 -8.303 1.00 75.50 79 VAL A C 1
ATOM 648 O O . VAL A 1 79 ? -2.252 -8.433 -7.111 1.00 75.50 79 VAL A O 1
ATOM 651 N N . LEU A 1 80 ? -2.718 -8.015 -9.270 1.00 79.94 80 LEU A N 1
ATOM 652 C CA . LEU A 1 80 ? -3.920 -7.229 -8.996 1.00 79.94 80 LEU A CA 1
ATOM 653 C C . LEU A 1 80 ? -4.997 -8.061 -8.284 1.00 79.94 80 LEU A C 1
ATOM 655 O O . LEU A 1 80 ? -5.537 -7.603 -7.282 1.00 79.94 80 LEU A O 1
ATOM 659 N N . ILE A 1 81 ? -5.288 -9.277 -8.759 1.00 81.69 81 ILE A N 1
ATOM 660 C CA . ILE A 1 81 ? -6.286 -10.174 -8.153 1.00 81.69 81 ILE A CA 1
ATOM 661 C C . ILE A 1 81 ? -5.918 -10.491 -6.701 1.00 81.69 81 ILE A C 1
ATOM 663 O O . ILE A 1 81 ? -6.762 -10.358 -5.817 1.00 81.69 81 ILE A O 1
ATOM 667 N N . VAL A 1 82 ? -4.663 -10.863 -6.435 1.00 84.12 82 VAL A N 1
ATOM 668 C CA . VAL A 1 82 ? -4.183 -11.161 -5.075 1.00 84.12 82 VAL A CA 1
ATOM 669 C C . VAL A 1 82 ? -4.276 -9.925 -4.183 1.00 84.12 82 VAL A C 1
ATOM 671 O O . VAL A 1 82 ? -4.747 -10.020 -3.050 1.00 84.12 82 VAL A O 1
ATOM 674 N N . ASN A 1 83 ? -3.890 -8.756 -4.693 1.00 84.19 83 ASN A N 1
ATOM 675 C CA . ASN A 1 83 ? -3.981 -7.504 -3.951 1.00 84.19 83 ASN A CA 1
ATOM 676 C C . ASN A 1 83 ? -5.443 -7.123 -3.633 1.00 84.19 83 ASN A C 1
ATOM 678 O O . ASN A 1 83 ? -5.745 -6.742 -2.504 1.00 84.19 83 ASN A O 1
ATOM 682 N N . VAL A 1 84 ? -6.369 -7.288 -4.584 1.00 85.69 84 VAL A N 1
ATOM 683 C CA . VAL A 1 84 ? -7.809 -7.061 -4.367 1.00 85.69 84 VAL A CA 1
ATOM 684 C C . VAL A 1 84 ? -8.375 -8.054 -3.351 1.00 85.69 84 VAL A C 1
ATOM 686 O O . VAL A 1 84 ? -9.091 -7.645 -2.440 1.00 85.69 84 VAL A O 1
ATOM 689 N N . LEU A 1 85 ? -8.028 -9.341 -3.449 1.00 88.44 85 LEU A N 1
ATOM 690 C CA . LEU A 1 85 ? -8.427 -10.357 -2.468 1.00 88.44 85 LEU A CA 1
ATOM 691 C C . LEU A 1 85 ? -7.946 -9.993 -1.061 1.00 88.44 85 LEU A C 1
ATOM 693 O O . LEU A 1 85 ? -8.715 -10.072 -0.102 1.00 88.44 85 LEU A O 1
ATOM 697 N N . PHE A 1 86 ? -6.698 -9.543 -0.940 1.00 86.38 86 PHE A N 1
ATOM 698 C CA . PHE A 1 86 ? -6.147 -9.101 0.333 1.00 86.38 86 PHE A CA 1
ATOM 699 C C . PHE A 1 86 ? -6.850 -7.840 0.853 1.00 86.38 86 PHE A C 1
ATOM 701 O O . PHE A 1 8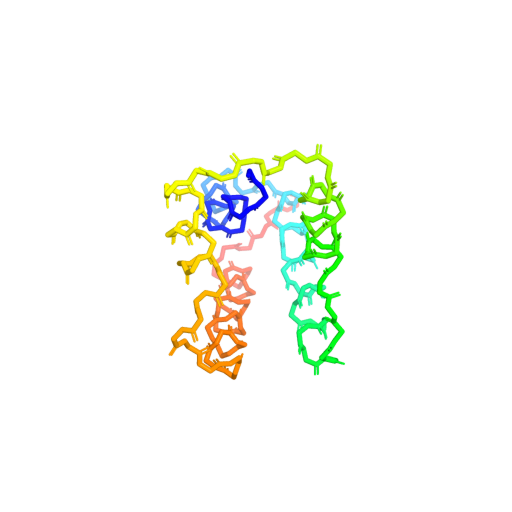6 ? -7.207 -7.781 2.025 1.00 86.38 86 PHE A O 1
ATOM 708 N N . MET A 1 87 ? -7.153 -6.867 -0.010 1.00 86.94 87 MET A N 1
ATOM 709 C CA . MET A 1 87 ? -7.940 -5.686 0.359 1.00 86.94 87 MET A CA 1
ATOM 710 C C . MET A 1 87 ? -9.329 -6.062 0.885 1.00 86.94 87 MET A C 1
ATOM 712 O O . MET A 1 87 ? -9.752 -5.543 1.918 1.00 86.94 87 MET A O 1
ATOM 716 N N . VAL A 1 88 ? -10.027 -6.985 0.220 1.00 88.44 88 VAL A N 1
ATOM 717 C CA . VAL A 1 88 ? -11.338 -7.478 0.669 1.00 88.44 88 VAL A CA 1
ATOM 718 C C . VAL A 1 88 ? -11.225 -8.152 2.036 1.00 88.44 88 VAL A C 1
ATOM 720 O O . VAL A 1 88 ? -12.055 -7.886 2.902 1.00 88.44 88 VAL A O 1
ATOM 723 N N . LEU A 1 89 ? -10.178 -8.949 2.267 1.00 88.50 89 LEU A N 1
ATOM 724 C CA . LEU A 1 89 ? -9.905 -9.577 3.564 1.00 88.50 89 LEU A CA 1
ATOM 725 C C . LEU A 1 89 ? -9.649 -8.538 4.671 1.00 88.50 89 LEU A C 1
ATOM 727 O O . LEU A 1 89 ? -10.156 -8.659 5.789 1.00 88.50 89 LEU A O 1
ATOM 731 N N . VAL A 1 90 ? -8.887 -7.483 4.369 1.00 86.25 90 VAL A N 1
ATOM 732 C CA . VAL A 1 90 ? -8.646 -6.385 5.315 1.00 86.25 90 VAL A CA 1
ATOM 733 C C . VAL A 1 90 ? -9.953 -5.656 5.631 1.00 86.25 90 VAL A C 1
ATOM 735 O O . VAL A 1 90 ? -10.227 -5.391 6.802 1.00 86.25 90 VAL A O 1
ATOM 738 N N . LEU A 1 91 ? -10.793 -5.372 4.634 1.00 86.56 91 LEU A N 1
ATOM 739 C CA . LEU A 1 91 ? -12.087 -4.715 4.838 1.00 86.56 91 LEU A CA 1
ATOM 740 C C . LEU A 1 91 ? -13.073 -5.595 5.617 1.00 86.56 91 LEU A C 1
ATOM 742 O O . LEU A 1 91 ? -13.725 -5.104 6.538 1.00 86.56 91 LEU A O 1
ATOM 746 N N . SER A 1 92 ? -13.140 -6.898 5.327 1.00 87.56 92 SER A N 1
ATOM 747 C CA . SER A 1 92 ? -14.017 -7.826 6.052 1.00 87.56 92 SER A CA 1
ATOM 748 C C . SER A 1 92 ? -13.636 -7.942 7.530 1.00 87.56 92 SER A C 1
ATOM 750 O O . SER A 1 92 ? -14.505 -8.121 8.385 1.00 87.56 92 SER A O 1
ATOM 752 N N . SER A 1 93 ? -12.359 -7.732 7.871 1.00 85.31 93 SER A N 1
ATOM 753 C CA . SER A 1 93 ? -11.910 -7.698 9.267 1.00 85.31 93 SER A CA 1
ATOM 754 C C . SER A 1 93 ? -12.566 -6.594 10.102 1.00 85.31 93 SER A C 1
ATOM 756 O O . SER A 1 93 ? -12.692 -6.753 11.317 1.00 85.31 93 SER A O 1
ATOM 758 N N . PHE A 1 94 ? -12.994 -5.478 9.498 1.00 82.06 94 PHE A N 1
ATOM 759 C CA . PHE A 1 94 ? -13.711 -4.419 10.223 1.00 82.06 94 PHE A CA 1
ATOM 760 C C . PHE A 1 94 ? -15.116 -4.863 10.634 1.00 82.06 94 PHE A C 1
ATOM 762 O O . PHE A 1 94 ? -15.634 -4.376 11.636 1.00 82.06 94 PHE A O 1
ATOM 769 N N . TRP A 1 95 ? -15.704 -5.811 9.900 1.00 81.69 95 TRP A N 1
ATOM 770 C CA . TRP A 1 95 ? -17.011 -6.377 10.215 1.00 81.69 95 TRP A CA 1
ATOM 771 C C . TRP A 1 95 ? -16.936 -7.393 11.359 1.00 81.69 95 TRP A C 1
ATOM 773 O O . TRP A 1 95 ? -17.757 -7.360 12.272 1.00 81.69 95 TRP A O 1
ATOM 783 N N . TRP A 1 96 ? -15.946 -8.293 11.336 1.00 81.75 96 TRP A N 1
ATOM 784 C CA . TRP A 1 96 ? -15.798 -9.330 12.370 1.00 81.75 96 TRP A CA 1
ATOM 785 C C . TRP A 1 96 ? -15.134 -8.830 13.650 1.00 81.75 96 TRP A C 1
ATOM 787 O O . TRP A 1 96 ? -15.397 -9.353 14.731 1.00 81.75 96 TRP A O 1
ATOM 797 N N . HIS A 1 97 ? -14.274 -7.820 13.542 1.00 77.38 97 HIS A N 1
ATOM 798 C CA . HIS A 1 97 ? -13.597 -7.221 14.680 1.00 77.38 97 HIS A CA 1
ATOM 799 C C . HIS A 1 97 ? -13.831 -5.708 14.655 1.00 77.38 97 HIS A C 1
ATOM 801 O O . HIS A 1 97 ? -12.962 -4.966 14.190 1.00 77.38 97 HIS A O 1
ATOM 807 N N . PRO A 1 98 ? -15.010 -5.228 15.089 1.00 71.25 98 PRO A N 1
ATOM 808 C CA . PRO A 1 98 ? -15.313 -3.808 15.065 1.00 71.25 98 PRO A CA 1
ATOM 809 C C . PRO A 1 98 ? -14.357 -3.054 15.988 1.00 71.25 98 PRO A C 1
ATOM 811 O O . PRO A 1 98 ? -14.069 -3.465 17.116 1.00 71.25 98 PRO A O 1
ATOM 814 N N . VAL A 1 99 ? -13.850 -1.934 15.487 1.00 69.56 99 VAL A N 1
ATOM 815 C CA . VAL A 1 99 ? -12.985 -1.041 16.249 1.00 69.56 99 VAL A CA 1
ATOM 816 C C . VAL A 1 99 ? -13.853 -0.342 17.292 1.00 69.56 99 VAL A C 1
ATOM 818 O O . VAL A 1 99 ? -14.716 0.465 16.943 1.00 69.56 99 VAL A O 1
ATOM 821 N N . LYS A 1 100 ? -13.682 -0.696 18.568 1.00 65.25 100 LYS A N 1
ATOM 822 C CA . LYS A 1 100 ? -14.407 -0.038 19.660 1.00 65.25 100 LYS A CA 1
ATOM 823 C C . LYS A 1 100 ? -13.867 1.391 19.800 1.00 65.25 100 LYS A C 1
ATOM 825 O O . LYS A 1 100 ? -12.652 1.569 19.838 1.00 65.25 100 LYS A O 1
ATOM 830 N N . LYS A 1 101 ? -14.776 2.371 19.769 1.00 55.56 101 LYS A N 1
ATOM 831 C CA . LYS A 1 101 ? -14.474 3.797 19.961 1.00 55.56 101 LYS A CA 1
ATOM 832 C C . LYS A 1 101 ? -13.984 4.072 21.374 1.00 55.56 101 LYS A C 1
ATOM 834 O O . LYS A 1 101 ? -14.539 3.441 22.300 1.00 55.56 101 LYS A O 1
#

pLDDT: mean 71.1, std 12.01, range [46.03, 88.5]

Sequence (101 aa):
MIVLFFIAGFFIGLSWNQPMFRYIHAGSLGGITLLMILRIPCPLTLLEEALRNQSYEGSFLATWLNRILYLEWFDPLHVLIVNVLFMVLVLSSFWWHPVKK

Radius of gyration: 15.78 Å; chains: 1; bounding box: 43×21×35 Å

Secondary structure (DSSP, 8-state):
-HHHHHHHHHHHHHHH--HHHHHHHHHHHHHHHHHHHTTPPPHHHHHHHHHHTTS----HHHHHHHHHHTTTTS-HHHHHHHHHHHHHHHHHHHHHS----

Organism: NCBI:txid408172